Protein AF-A0A5K3G5M0-F1 (afdb_monomer_lite)

Radius of gyration: 18.38 Å; chains: 1; bounding box: 32×23×60 Å

InterPro domains:
  IPR004299 Membrane bound O-acyl transferase, MBOAT [PF03062] (5-62)
  IPR049941 Lysophospholipid acyltransferase 7/Porcupine-like [PTHR13906] (2-66)

Foldseek 3Di:
DCPDPVVVVCPPCVVLVVCLCVPQQVPDDVVCSVVRSVVVVDVVVDPPVCVVVVVVVVVVCVVVVD

Sequence (66 aa):
LGTNTKVILDNWNIGTTRWLRECVYDRTPKRFSVLAVFFVSAFWHGFYPVYYLCFFSAAFLTLTGR

Structure (mmCIF, N/CA/C/O backbone):
data_AF-A0A5K3G5M0-F1
#
_entry.id   AF-A0A5K3G5M0-F1
#
loop_
_atom_site.group_PDB
_atom_site.id
_atom_site.type_symbol
_atom_site.label_atom_id
_atom_site.label_alt_id
_atom_site.label_comp_id
_atom_site.label_asym_id
_atom_site.label_entity_id
_atom_site.label_seq_id
_atom_site.pdbx_PDB_ins_code
_atom_site.Cartn_x
_atom_site.Cartn_y
_atom_site.Cartn_z
_atom_site.occupancy
_atom_site.B_iso_or_equiv
_atom_site.auth_seq_id
_atom_site.auth_comp_id
_atom_site.auth_asym_id
_atom_site.auth_atom_id
_atom_site.pdbx_PDB_model_num
ATOM 1 N N . LEU A 1 1 ? 16.232 10.708 20.952 1.00 47.41 1 LEU A N 1
ATOM 2 C CA . LEU A 1 1 ? 15.913 9.457 21.675 1.00 47.41 1 LEU A CA 1
ATOM 3 C C . LEU A 1 1 ? 14.647 8.845 21.082 1.00 47.41 1 LEU A C 1
ATOM 5 O O . LEU A 1 1 ? 13.556 9.261 21.439 1.00 47.41 1 LEU A O 1
ATOM 9 N N . GLY A 1 2 ? 14.792 7.920 20.131 1.00 54.03 2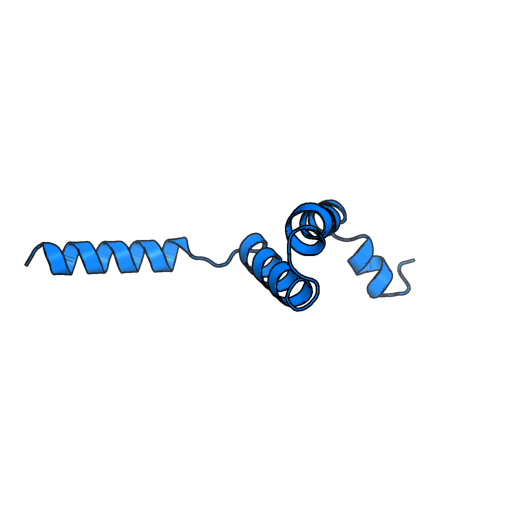 GLY A N 1
ATOM 10 C CA . GLY A 1 2 ? 13.691 7.104 19.612 1.00 54.03 2 GLY A CA 1
ATOM 11 C C . GLY A 1 2 ? 13.840 5.690 20.157 1.00 54.03 2 GLY A C 1
ATOM 12 O O . GLY A 1 2 ? 14.551 4.881 19.577 1.00 54.03 2 GLY A O 1
ATOM 13 N N . THR A 1 3 ? 13.249 5.417 21.316 1.00 64.19 3 THR A N 1
ATOM 14 C CA . THR A 1 3 ? 13.405 4.152 22.058 1.00 64.19 3 THR A CA 1
ATOM 15 C C . THR A 1 3 ? 12.391 3.075 21.660 1.00 64.19 3 THR A C 1
ATOM 17 O O . THR A 1 3 ? 12.378 2.000 22.252 1.00 64.19 3 THR A O 1
ATOM 20 N N . ASN A 1 4 ? 11.540 3.322 20.658 1.00 70.81 4 ASN A N 1
ATOM 21 C CA . ASN A 1 4 ? 10.526 2.367 20.218 1.00 70.81 4 ASN A CA 1
ATOM 22 C C . ASN A 1 4 ? 10.319 2.451 18.699 1.00 70.81 4 ASN A C 1
ATOM 24 O O . ASN A 1 4 ? 9.990 3.512 18.167 1.00 70.81 4 ASN A O 1
ATOM 28 N N . THR A 1 5 ? 10.484 1.325 18.004 1.00 66.50 5 THR A N 1
ATOM 29 C CA . THR A 1 5 ? 10.312 1.220 16.546 1.00 66.50 5 THR A CA 1
ATOM 30 C C . THR A 1 5 ? 8.911 1.621 16.095 1.00 66.50 5 THR A C 1
ATOM 32 O O . THR A 1 5 ? 8.775 2.221 15.034 1.00 66.50 5 THR A O 1
ATOM 35 N N . LYS A 1 6 ? 7.882 1.392 16.924 1.00 62.78 6 LYS A N 1
ATOM 36 C CA . LYS A 1 6 ? 6.512 1.846 16.637 1.00 62.78 6 LYS A CA 1
ATOM 37 C C . LYS A 1 6 ? 6.405 3.367 16.570 1.00 62.78 6 LYS A C 1
ATOM 39 O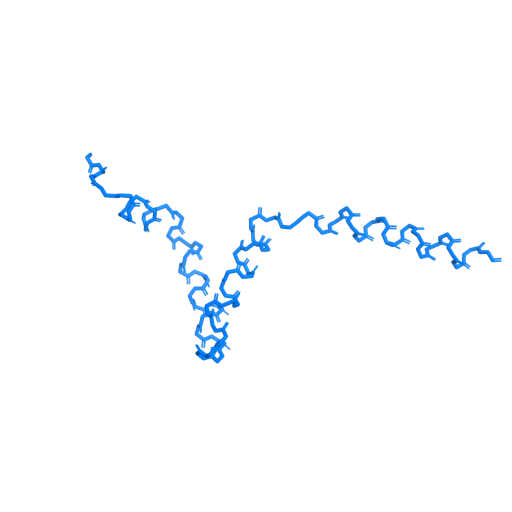 O . LYS A 1 6 ? 5.794 3.886 15.656 1.00 62.78 6 LYS A O 1
ATOM 44 N N . VAL A 1 7 ? 7.060 4.081 17.485 1.00 68.69 7 VAL A N 1
ATOM 45 C CA . VAL A 1 7 ? 7.014 5.554 17.538 1.00 68.69 7 VAL A CA 1
ATOM 46 C C . VAL A 1 7 ? 7.788 6.179 16.377 1.00 68.69 7 VAL A C 1
ATOM 48 O O . VAL A 1 7 ? 7.412 7.236 15.875 1.00 68.69 7 VAL A O 1
ATOM 51 N N . ILE A 1 8 ? 8.868 5.529 15.937 1.00 68.38 8 ILE A N 1
ATOM 52 C CA . ILE A 1 8 ? 9.628 5.965 14.761 1.00 68.38 8 ILE A CA 1
ATOM 53 C C . ILE A 1 8 ? 8.796 5.759 13.491 1.00 68.38 8 ILE A C 1
ATOM 55 O O . ILE A 1 8 ? 8.726 6.667 12.673 1.00 68.38 8 ILE A O 1
ATOM 59 N N . LEU A 1 9 ? 8.133 4.607 13.350 1.00 63.03 9 LEU A N 1
ATOM 60 C CA . LEU A 1 9 ? 7.264 4.313 12.207 1.00 63.03 9 LEU A CA 1
ATOM 61 C C . LEU A 1 9 ? 6.001 5.183 12.189 1.00 63.03 9 LEU A C 1
ATOM 63 O O . LEU A 1 9 ? 5.622 5.649 11.125 1.00 63.03 9 LEU A O 1
ATOM 67 N N . ASP A 1 10 ? 5.400 5.467 13.346 1.00 63.69 10 ASP A N 1
ATOM 68 C CA . ASP A 1 10 ? 4.233 6.353 13.444 1.00 63.69 10 ASP A CA 1
ATOM 69 C C . ASP A 1 10 ? 4.577 7.809 13.089 1.00 63.69 10 ASP A C 1
ATOM 71 O O . ASP A 1 10 ? 3.736 8.528 12.551 1.00 63.69 10 ASP A O 1
ATOM 75 N N . ASN A 1 11 ? 5.814 8.251 13.350 1.00 66.81 11 ASN A N 1
ATOM 76 C CA . ASN A 1 11 ? 6.296 9.574 12.935 1.00 66.81 11 ASN A CA 1
ATOM 77 C C . ASN A 1 11 ? 6.878 9.596 11.514 1.00 66.81 11 ASN A C 1
ATOM 79 O O . ASN A 1 11 ? 7.063 10.668 10.933 1.00 66.81 11 ASN A O 1
ATOM 83 N N . TRP A 1 12 ? 7.167 8.433 10.936 1.00 60.47 12 TRP A N 1
ATOM 84 C CA . TRP A 1 12 ? 7.626 8.312 9.563 1.00 60.47 12 TRP A CA 1
ATOM 85 C C . TRP A 1 12 ? 6.416 8.304 8.628 1.00 60.47 12 TRP A C 1
ATOM 87 O O . TRP A 1 12 ? 5.597 7.393 8.640 1.00 60.47 12 TRP A O 1
ATOM 97 N N . ASN A 1 13 ? 6.314 9.3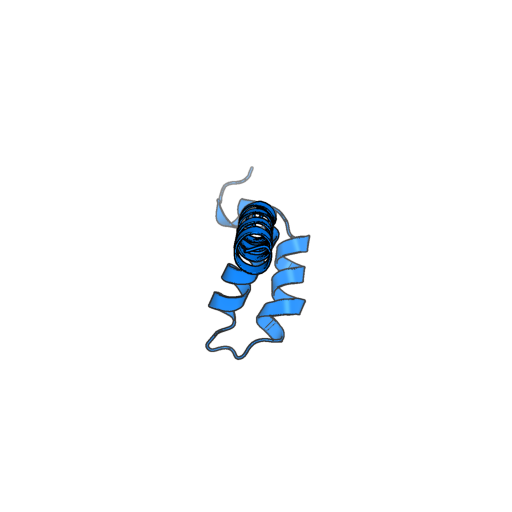27 7.780 1.00 67.69 13 ASN A N 1
ATOM 98 C CA . ASN A 1 13 ? 5.271 9.436 6.759 1.00 67.69 13 ASN A CA 1
ATOM 99 C C . ASN A 1 13 ? 3.825 9.600 7.291 1.00 67.69 13 ASN A C 1
ATOM 101 O O . ASN A 1 13 ? 2.865 9.024 6.774 1.00 67.69 13 ASN A O 1
ATOM 105 N N . ILE A 1 14 ? 3.668 10.457 8.306 1.00 74.69 14 ILE A N 1
ATOM 106 C CA . ILE A 1 14 ? 2.386 10.820 8.945 1.00 74.69 14 ILE A CA 1
ATOM 107 C C . ILE A 1 14 ? 1.312 11.221 7.914 1.00 74.69 14 ILE A C 1
ATOM 109 O O . ILE A 1 14 ? 0.141 10.865 8.058 1.00 74.69 14 ILE A O 1
ATOM 113 N N . GLY A 1 15 ? 1.708 11.940 6.857 1.00 76.75 15 GLY A N 1
ATOM 114 C CA . GLY A 1 15 ? 0.809 12.367 5.781 1.00 76.75 15 GLY A CA 1
ATOM 115 C C . GLY A 1 15 ? 0.202 11.192 5.014 1.00 76.75 15 GLY A C 1
ATOM 116 O O . GLY A 1 15 ? -1.018 11.133 4.858 1.00 76.75 15 GLY A O 1
ATOM 117 N N . THR A 1 16 ? 1.020 10.221 4.599 1.00 74.25 16 THR A N 1
ATOM 118 C CA . THR A 1 16 ? 0.537 9.031 3.884 1.00 74.25 16 THR A CA 1
ATOM 119 C C . THR A 1 16 ? -0.300 8.132 4.786 1.00 74.25 16 THR A C 1
ATOM 121 O O . THR A 1 16 ? -1.329 7.626 4.340 1.00 74.25 16 THR A O 1
ATOM 124 N N . THR A 1 17 ? 0.056 7.984 6.065 1.00 77.75 17 THR A N 1
ATOM 125 C CA . THR A 1 17 ? -0.757 7.224 7.031 1.00 77.75 17 THR A CA 1
ATOM 126 C C . THR A 1 17 ? -2.142 7.847 7.220 1.00 77.75 17 THR A C 1
ATOM 128 O O . THR A 1 17 ? -3.151 7.136 7.214 1.00 77.75 17 THR A O 1
ATOM 131 N N . ARG A 1 18 ? -2.221 9.180 7.329 1.00 81.06 18 ARG A N 1
ATOM 132 C CA . ARG A 1 18 ? -3.499 9.902 7.397 1.00 81.06 18 ARG A CA 1
ATOM 133 C C . ARG A 1 18 ? -4.304 9.752 6.105 1.00 81.06 18 ARG A C 1
ATOM 135 O O . ARG A 1 18 ? -5.494 9.456 6.164 1.00 81.06 18 ARG A O 1
ATOM 142 N N . TRP A 1 19 ? -3.651 9.887 4.954 1.00 81.00 19 TRP A N 1
ATOM 143 C CA . TRP A 1 19 ? -4.280 9.710 3.646 1.00 81.00 19 TRP A CA 1
ATOM 144 C C . TRP A 1 19 ? -4.849 8.294 3.458 1.00 81.00 19 TRP A C 1
ATOM 146 O O . TRP A 1 19 ? -6.012 8.154 3.086 1.00 81.00 19 TRP A O 1
ATOM 156 N N . LEU A 1 20 ? -4.094 7.243 3.797 1.00 79.62 20 LEU A N 1
ATOM 157 C CA . LEU A 1 20 ? -4.558 5.848 3.758 1.00 79.62 20 LEU A CA 1
ATOM 158 C C . LEU A 1 20 ? -5.767 5.621 4.676 1.00 79.62 20 LEU A C 1
ATOM 160 O O . LEU A 1 20 ? -6.698 4.897 4.317 1.00 79.62 20 LEU A O 1
ATOM 164 N N . ARG A 1 21 ? -5.782 6.261 5.849 1.00 78.94 21 ARG A N 1
ATOM 165 C CA . ARG A 1 21 ? -6.896 6.165 6.796 1.00 78.94 21 ARG A CA 1
ATOM 166 C C . ARG A 1 21 ? -8.172 6.813 6.249 1.00 78.94 21 ARG A C 1
ATOM 168 O O . ARG A 1 21 ? -9.198 6.146 6.157 1.00 78.94 21 ARG A O 1
ATOM 175 N N . GLU A 1 22 ? -8.092 8.071 5.828 1.00 83.12 22 GLU A N 1
ATOM 176 C CA . GLU A 1 22 ? -9.260 8.838 5.372 1.00 83.12 22 GLU A CA 1
ATOM 177 C C . GLU A 1 22 ? -9.774 8.368 3.998 1.00 83.12 22 GLU A C 1
ATOM 179 O O . GLU A 1 22 ? -10.980 8.322 3.752 1.00 83.12 22 GLU A O 1
ATOM 184 N N . CYS A 1 23 ? -8.873 8.009 3.077 1.00 77.75 23 CYS A N 1
ATOM 185 C CA . CYS A 1 23 ? -9.252 7.668 1.704 1.00 77.75 23 CYS A CA 1
ATOM 186 C C . CYS A 1 23 ? -9.585 6.186 1.506 1.00 77.75 23 CYS A C 1
ATOM 188 O O . CYS A 1 23 ? -10.406 5.879 0.642 1.00 77.75 23 CYS A O 1
ATOM 190 N N . VAL A 1 24 ? -8.971 5.276 2.272 1.00 79.19 24 VAL A N 1
ATOM 191 C CA . VAL A 1 24 ? -9.094 3.823 2.050 1.00 79.19 24 VAL A CA 1
ATOM 192 C C . VAL A 1 24 ? -9.760 3.131 3.229 1.00 79.19 24 VAL A C 1
ATOM 194 O O . VAL A 1 24 ? -10.744 2.418 3.033 1.00 79.19 24 VAL A O 1
ATOM 197 N N . TYR A 1 25 ? -9.265 3.344 4.450 1.00 78.38 25 TYR A N 1
ATOM 198 C CA . TYR A 1 25 ? -9.777 2.643 5.628 1.00 78.38 25 TYR A CA 1
ATOM 199 C C . TYR A 1 25 ? -11.236 3.005 5.932 1.00 78.38 25 TYR A C 1
ATOM 201 O O . TYR A 1 25 ? -12.056 2.104 6.099 1.00 78.38 25 TYR A O 1
ATOM 209 N N . ASP A 1 26 ? -11.575 4.296 5.930 1.00 81.31 26 ASP A N 1
ATOM 210 C CA . ASP A 1 26 ? -12.936 4.766 6.236 1.00 81.31 26 ASP A CA 1
ATOM 211 C C . ASP A 1 26 ? -13.935 4.513 5.095 1.00 81.31 26 ASP A C 1
ATOM 213 O O . ASP A 1 26 ? -15.143 4.445 5.324 1.00 81.31 26 ASP A O 1
ATOM 217 N N . ARG A 1 27 ? -13.446 4.330 3.862 1.00 78.44 27 ARG A N 1
ATOM 218 C CA . ARG A 1 27 ? -14.285 4.085 2.675 1.00 78.44 27 ARG A CA 1
ATOM 219 C C . ARG A 1 27 ? -14.500 2.610 2.347 1.00 78.44 27 ARG A C 1
ATOM 221 O O . ARG A 1 27 ? -15.310 2.297 1.479 1.00 78.44 27 ARG A O 1
ATOM 228 N N . THR A 1 28 ? -13.800 1.705 3.030 1.00 77.56 28 THR A N 1
ATOM 229 C CA . THR A 1 28 ? -13.872 0.262 2.771 1.00 77.56 28 THR A CA 1
ATOM 230 C C . THR A 1 28 ? -14.623 -0.446 3.904 1.00 77.56 28 THR A C 1
ATOM 232 O O . THR A 1 28 ? -14.417 -0.117 5.074 1.00 77.56 28 THR A O 1
ATOM 235 N N . PRO A 1 29 ? -15.463 -1.461 3.619 1.00 75.00 29 PRO A N 1
ATOM 236 C CA . PRO A 1 29 ? -16.090 -2.268 4.663 1.00 75.00 29 PRO A CA 1
ATOM 237 C C . PRO A 1 29 ? -15.037 -2.823 5.630 1.00 75.00 29 PRO A C 1
ATOM 239 O O . PRO A 1 29 ? -14.027 -3.371 5.188 1.00 75.00 29 PRO A O 1
ATOM 242 N N . LYS A 1 30 ? -15.285 -2.751 6.947 1.00 74.75 30 LYS A N 1
ATOM 243 C CA . LYS A 1 30 ? -14.310 -3.122 8.001 1.00 74.75 30 LYS A CA 1
ATOM 244 C C . LYS A 1 30 ? -13.697 -4.524 7.866 1.00 74.75 30 LYS A C 1
ATOM 246 O O . LYS A 1 30 ? -12.646 -4.787 8.431 1.00 74.75 30 LYS A O 1
ATOM 251 N N . ARG A 1 31 ? -14.345 -5.425 7.120 1.00 73.62 31 ARG A N 1
ATOM 252 C CA . ARG A 1 31 ? -13.836 -6.772 6.815 1.00 73.62 31 ARG A CA 1
ATOM 253 C C . ARG A 1 31 ? -12.646 -6.770 5.843 1.00 73.62 31 ARG A C 1
ATOM 255 O O . ARG A 1 31 ? -11.836 -7.683 5.900 1.00 73.62 31 ARG A O 1
ATOM 262 N N . PHE A 1 32 ? -12.530 -5.756 4.984 1.00 73.25 32 PHE A N 1
ATOM 263 C CA . PHE A 1 32 ? -11.489 -5.640 3.952 1.00 73.25 32 PHE A CA 1
ATOM 264 C C . PHE A 1 32 ? -10.637 -4.373 4.080 1.00 73.25 32 PHE A C 1
ATOM 266 O O . PHE A 1 32 ? -9.691 -4.201 3.319 1.00 73.25 32 PHE A O 1
ATOM 273 N N . SER A 1 33 ? -10.937 -3.493 5.038 1.00 72.12 33 SER A N 1
ATOM 274 C CA . SER A 1 33 ? -10.258 -2.202 5.200 1.00 72.12 33 SER A CA 1
ATOM 275 C C . SER A 1 33 ? -8.748 -2.340 5.405 1.00 72.12 33 SER A C 1
ATOM 277 O O . SER A 1 33 ? -7.981 -1.576 4.830 1.00 72.12 33 SER A O 1
ATOM 279 N N . VAL A 1 34 ? -8.307 -3.355 6.151 1.00 77.12 34 VAL A N 1
ATOM 280 C CA . VAL A 1 34 ? -6.879 -3.637 6.365 1.00 77.12 34 VAL A CA 1
ATOM 281 C C . VAL A 1 34 ? -6.201 -4.072 5.063 1.00 77.12 34 VAL A C 1
ATOM 283 O O . VAL A 1 34 ? -5.175 -3.510 4.692 1.00 77.12 34 VAL A O 1
ATOM 286 N N . LEU A 1 35 ? -6.796 -5.019 4.331 1.00 74.38 35 LEU A N 1
ATOM 287 C CA . LEU A 1 35 ? -6.273 -5.481 3.040 1.00 74.38 35 LEU A CA 1
ATOM 288 C C . LEU A 1 35 ? -6.221 -4.351 2.008 1.00 74.38 35 LEU A C 1
ATOM 290 O O . LEU A 1 35 ? -5.225 -4.217 1.305 1.00 74.38 35 LEU A O 1
ATOM 294 N N . ALA A 1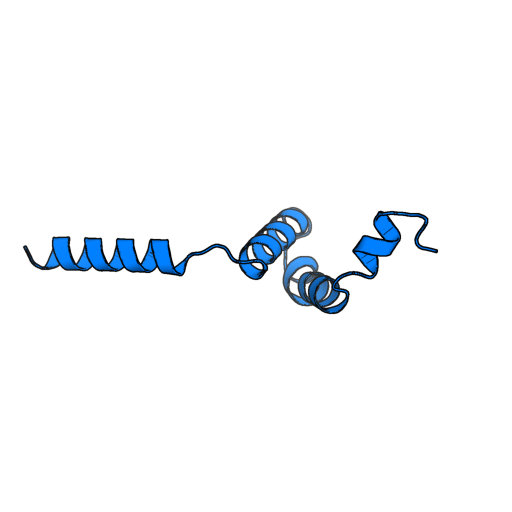 36 ? -7.255 -3.512 1.949 1.00 75.12 36 ALA A N 1
ATOM 295 C CA . ALA A 1 36 ? -7.310 -2.373 1.041 1.00 75.12 36 ALA A CA 1
ATOM 296 C C . ALA A 1 36 ? -6.231 -1.329 1.365 1.00 75.12 36 ALA A C 1
ATOM 298 O O . ALA A 1 36 ? -5.559 -0.849 0.456 1.00 75.12 36 ALA A O 1
ATOM 299 N N . VAL A 1 37 ? -6.009 -1.019 2.647 1.00 81.56 37 VAL A N 1
ATOM 300 C CA . VAL A 1 37 ? -4.927 -0.117 3.079 1.00 81.56 37 VAL A CA 1
ATOM 301 C C . VAL A 1 37 ? -3.559 -0.681 2.698 1.00 81.56 37 VAL A C 1
ATOM 303 O O . VAL A 1 37 ? -2.744 0.048 2.139 1.00 81.56 37 VAL A O 1
ATOM 306 N N . PHE A 1 38 ? -3.306 -1.974 2.929 1.00 76.81 38 PHE A N 1
ATOM 307 C CA . PHE A 1 38 ? -2.045 -2.603 2.521 1.00 76.81 38 PHE A CA 1
ATOM 308 C C . PHE A 1 38 ? -1.865 -2.632 0.999 1.00 76.81 38 PHE A C 1
ATOM 310 O O . PHE A 1 38 ? -0.767 -2.373 0.513 1.00 76.81 38 PHE A O 1
ATOM 317 N N . PHE A 1 39 ? -2.933 -2.880 0.242 1.00 75.44 39 PHE A N 1
ATOM 318 C CA . PHE A 1 39 ? -2.908 -2.861 -1.218 1.00 75.44 39 PHE A CA 1
ATOM 319 C C . PHE A 1 39 ? -2.613 -1.459 -1.759 1.00 75.44 39 PHE A C 1
ATOM 321 O O . PHE A 1 39 ? -1.691 -1.286 -2.549 1.00 75.44 39 PHE A O 1
ATOM 328 N N . VAL A 1 40 ? -3.328 -0.435 -1.288 1.00 77.25 40 VAL A N 1
ATOM 329 C CA . VAL A 1 40 ? -3.093 0.957 -1.704 1.00 77.25 40 VAL A CA 1
ATOM 330 C C . VAL A 1 40 ? -1.715 1.445 -1.259 1.00 77.25 40 VAL A C 1
ATOM 332 O O . VAL A 1 40 ? -1.062 2.160 -2.011 1.00 77.25 40 VAL A O 1
ATOM 335 N N . SER A 1 41 ? -1.232 1.015 -0.092 1.00 75.19 41 SER A N 1
ATOM 336 C CA . SER A 1 41 ? 0.136 1.294 0.358 1.00 75.19 41 SER A CA 1
ATOM 337 C C . SER A 1 41 ? 1.183 0.665 -0.573 1.00 75.19 41 SER A C 1
ATOM 339 O O . SER A 1 41 ? 2.129 1.341 -0.976 1.00 75.19 41 SER A O 1
ATOM 341 N N . ALA A 1 42 ? 0.980 -0.585 -1.008 1.00 70.31 42 ALA A N 1
ATOM 342 C CA . ALA A 1 42 ? 1.845 -1.251 -1.987 1.00 70.31 42 ALA A CA 1
ATOM 343 C C . ALA A 1 42 ? 1.807 -0.572 -3.370 1.00 70.31 42 ALA A C 1
ATOM 345 O O . ALA A 1 42 ? 2.843 -0.429 -4.016 1.00 70.31 42 ALA A O 1
ATOM 346 N N . PHE A 1 43 ? 0.635 -0.102 -3.807 1.00 72.12 43 PHE A N 1
ATOM 347 C CA . PHE A 1 43 ? 0.500 0.700 -5.027 1.00 72.12 43 PHE A CA 1
ATOM 348 C C . PHE A 1 43 ? 1.206 2.056 -4.908 1.00 72.12 43 PHE A C 1
ATOM 350 O O . PHE A 1 43 ? 1.906 2.455 -5.836 1.00 72.12 43 PHE A O 1
ATOM 357 N N . TRP A 1 44 ? 1.061 2.743 -3.770 1.00 74.75 44 TRP A N 1
ATOM 358 C CA . TRP A 1 44 ? 1.674 4.047 -3.501 1.00 74.75 44 TRP A CA 1
ATOM 359 C C . TRP A 1 44 ? 3.204 3.979 -3.451 1.00 74.75 44 TRP A C 1
ATOM 361 O O . TRP A 1 44 ? 3.874 4.857 -3.987 1.00 74.75 44 TRP A O 1
ATOM 371 N N . HIS A 1 45 ? 3.764 2.914 -2.872 1.00 70.12 45 HIS A N 1
ATOM 372 C CA . HIS A 1 45 ? 5.210 2.678 -2.843 1.00 70.12 45 HIS A CA 1
ATOM 373 C C . HIS A 1 45 ? 5.813 2.288 -4.204 1.00 70.12 45 HIS A C 1
ATOM 375 O O . HIS A 1 45 ? 7.035 2.199 -4.319 1.00 70.12 45 HIS A O 1
ATOM 381 N N . GLY A 1 46 ? 4.984 2.094 -5.233 1.00 57.66 46 GLY A N 1
ATOM 382 C CA . GLY A 1 46 ? 5.426 1.689 -6.558 1.00 57.66 46 GLY A CA 1
ATOM 383 C C . GLY A 1 46 ? 5.339 0.180 -6.735 1.00 57.66 46 GLY A C 1
ATOM 384 O O . GLY A 1 46 ? 6.327 -0.546 -6.682 1.00 57.66 46 GLY A O 1
ATOM 385 N N . PHE A 1 47 ? 4.146 -0.292 -7.080 1.00 58.62 47 PHE A N 1
ATOM 386 C CA . PHE A 1 47 ? 4.069 -1.351 -8.080 1.00 58.62 47 PHE A CA 1
ATOM 387 C C . PHE A 1 47 ? 4.666 -0.741 -9.353 1.00 58.62 47 PHE A C 1
ATOM 389 O O . PHE A 1 47 ? 4.393 0.421 -9.596 1.00 58.62 47 PHE A O 1
ATOM 396 N N . TYR A 1 48 ? 5.512 -1.424 -10.119 1.00 63.12 48 TYR A N 1
ATOM 397 C CA . TYR A 1 48 ? 6.101 -0.895 -11.359 1.00 63.12 48 TYR A CA 1
ATOM 398 C C . TYR A 1 48 ? 5.170 -1.234 -12.546 1.00 63.12 48 TYR A C 1
ATOM 400 O O . TYR A 1 48 ? 5.537 -2.027 -13.415 1.00 63.12 48 TYR A O 1
ATOM 408 N N . PRO A 1 49 ? 3.918 -0.730 -12.602 1.00 57.66 49 PRO A N 1
ATOM 409 C CA . PRO A 1 49 ? 2.855 -1.315 -13.410 1.00 57.66 49 PRO A CA 1
ATOM 410 C C . PRO A 1 49 ? 3.059 -0.920 -14.878 1.00 57.66 49 PRO A C 1
ATOM 412 O O . PRO A 1 49 ? 2.586 -1.603 -15.772 1.00 57.66 49 PRO A O 1
ATOM 415 N N . VAL A 1 50 ? 3.811 0.163 -15.110 1.00 58.34 50 VAL A N 1
ATOM 416 C CA . VAL A 1 50 ? 4.219 0.721 -16.390 1.00 58.34 50 VAL A CA 1
ATOM 417 C C . VAL A 1 50 ? 5.009 -0.303 -17.180 1.00 58.34 50 VAL A C 1
ATOM 419 O O . VAL A 1 50 ? 4.739 -0.446 -18.362 1.00 58.34 50 VAL A O 1
ATOM 422 N N . TYR A 1 51 ? 5.911 -1.068 -16.557 1.00 62.72 51 TYR A N 1
ATOM 423 C CA . TYR A 1 51 ? 6.634 -2.104 -17.292 1.00 62.72 51 TYR A CA 1
ATOM 424 C C . TYR A 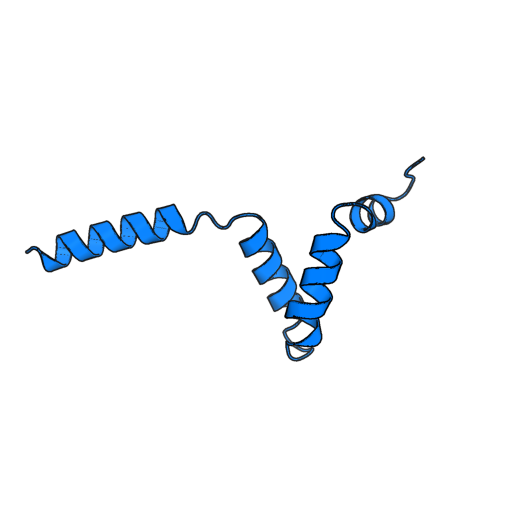1 51 ? 5.663 -3.191 -17.761 1.00 62.72 51 TYR A C 1
ATOM 426 O O . TYR A 1 51 ? 5.610 -3.487 -18.950 1.00 62.72 51 TYR A O 1
ATOM 434 N N . TYR A 1 52 ? 4.809 -3.702 -16.871 1.00 63.72 52 TYR A N 1
ATOM 435 C CA . TYR A 1 52 ? 3.826 -4.730 -17.223 1.00 63.72 52 TYR A CA 1
ATOM 436 C C . TYR A 1 52 ? 2.804 -4.255 -18.268 1.00 63.72 52 TYR A C 1
ATOM 438 O O . TYR A 1 52 ? 2.543 -4.975 -19.226 1.00 63.72 52 TYR A O 1
ATOM 446 N N . LEU A 1 53 ? 2.273 -3.036 -18.145 1.00 68.38 53 LEU A N 1
ATOM 447 C CA . LEU A 1 53 ? 1.338 -2.450 -19.110 1.00 68.38 53 LEU A CA 1
ATOM 448 C C . LEU A 1 53 ? 2.003 -2.150 -20.455 1.00 68.38 53 LEU A C 1
ATOM 450 O O . LEU A 1 53 ? 1.364 -2.330 -21.487 1.00 68.38 53 LEU A O 1
ATOM 454 N N . CYS A 1 54 ? 3.268 -1.723 -20.468 1.00 72.38 54 CYS A N 1
ATOM 455 C CA . CYS A 1 54 ? 3.996 -1.431 -21.702 1.00 72.38 54 CYS A CA 1
ATOM 456 C C . CYS A 1 54 ? 4.314 -2.723 -22.466 1.00 72.38 54 CYS A C 1
ATOM 458 O O . CYS A 1 54 ? 4.029 -2.811 -23.658 1.00 72.38 54 CYS A O 1
ATOM 460 N N . PHE A 1 55 ? 4.784 -3.769 -21.775 1.00 73.62 55 PHE A N 1
ATOM 461 C CA . PHE A 1 55 ? 4.984 -5.089 -22.383 1.00 73.62 55 PHE A CA 1
ATOM 462 C C . PHE A 1 55 ? 3.666 -5.738 -22.820 1.00 73.62 55 PHE A C 1
ATOM 464 O O . PHE A 1 55 ? 3.608 -6.319 -23.900 1.00 73.62 55 PHE A O 1
ATOM 471 N N . PHE A 1 56 ? 2.595 -5.602 -22.034 1.00 78.94 56 PHE A N 1
ATOM 472 C CA . PHE A 1 56 ? 1.274 -6.107 -22.408 1.00 78.94 56 PHE A CA 1
ATOM 473 C C . PHE A 1 56 ? 0.704 -5.370 -23.627 1.00 78.94 56 PHE A C 1
ATOM 475 O O . PHE A 1 56 ? 0.227 -6.010 -24.560 1.00 78.94 56 PHE A O 1
ATOM 482 N N . SER A 1 57 ? 0.816 -4.040 -23.673 1.00 74.62 57 SER A N 1
ATOM 483 C CA . SER A 1 57 ? 0.387 -3.237 -24.826 1.00 74.62 57 SER A CA 1
ATOM 484 C C . SER A 1 57 ? 1.217 -3.558 -26.070 1.00 74.62 57 SER A C 1
ATOM 486 O O . SER A 1 57 ? 0.659 -3.730 -27.151 1.00 74.62 57 SER A O 1
ATOM 488 N N . ALA A 1 58 ? 2.537 -3.715 -25.927 1.00 78.81 58 ALA A N 1
ATOM 489 C CA . ALA A 1 58 ? 3.417 -4.124 -27.019 1.00 78.81 58 ALA A CA 1
ATOM 490 C C . ALA A 1 58 ? 3.072 -5.529 -27.545 1.00 78.81 58 ALA A C 1
ATOM 492 O O . ALA A 1 58 ? 3.013 -5.741 -28.759 1.00 78.81 58 ALA A O 1
ATOM 493 N N . ALA A 1 59 ? 2.782 -6.479 -26.651 1.00 79.12 59 ALA A N 1
ATOM 494 C CA . ALA A 1 59 ? 2.322 -7.813 -27.024 1.00 79.12 59 ALA A CA 1
ATOM 495 C C . ALA A 1 59 ? 0.966 -7.762 -27.748 1.00 79.12 59 ALA A C 1
ATOM 497 O O . ALA A 1 59 ? 0.798 -8.407 -28.780 1.00 79.12 59 ALA A O 1
ATOM 498 N N . PHE A 1 60 ? 0.024 -6.949 -27.267 1.00 82.69 60 PHE A N 1
ATOM 499 C CA . PHE A 1 60 ? -1.296 -6.789 -27.878 1.00 82.69 60 PHE A CA 1
ATOM 500 C C . PHE A 1 60 ? -1.226 -6.171 -29.284 1.00 82.69 60 PHE A C 1
ATOM 502 O O . PHE A 1 60 ? -1.874 -6.663 -30.208 1.00 82.69 60 PHE A O 1
ATOM 509 N N . LEU A 1 61 ? -0.389 -5.145 -29.474 1.00 82.00 61 LEU A N 1
ATOM 510 C CA . LEU A 1 61 ? -0.122 -4.548 -30.787 1.00 82.00 61 LEU A CA 1
ATOM 511 C C . LEU A 1 61 ? 0.514 -5.558 -31.751 1.00 82.00 61 LEU A C 1
ATOM 513 O O . LEU A 1 61 ? 0.113 -5.638 -32.909 1.00 82.00 61 LEU A O 1
ATOM 517 N N . THR A 1 62 ? 1.455 -6.369 -31.266 1.00 78.56 62 THR A N 1
ATOM 518 C CA . THR A 1 62 ? 2.111 -7.412 -32.074 1.00 78.56 62 THR A CA 1
ATOM 519 C C . THR A 1 62 ? 1.137 -8.519 -32.483 1.00 78.56 62 THR A C 1
ATOM 521 O O . THR A 1 62 ? 1.217 -9.027 -33.598 1.00 78.56 62 THR A O 1
ATOM 524 N N . LEU A 1 63 ? 0.205 -8.894 -31.602 1.00 76.50 63 LEU A N 1
ATOM 525 C CA . LEU A 1 63 ? -0.826 -9.894 -31.892 1.00 76.50 63 LEU A CA 1
ATOM 526 C C . LEU A 1 63 ? -1.908 -9.368 -32.844 1.00 76.50 63 LEU A C 1
ATOM 528 O O . LEU A 1 63 ? -2.392 -10.131 -33.669 1.00 76.50 63 LEU A O 1
ATOM 532 N N . THR A 1 64 ? -2.270 -8.087 -32.743 1.00 75.56 64 THR A N 1
ATOM 533 C CA . THR A 1 64 ? -3.301 -7.455 -33.592 1.00 75.56 64 THR A CA 1
ATOM 534 C C . THR A 1 64 ? -2.771 -7.087 -34.983 1.00 75.56 64 THR A C 1
ATOM 536 O O . THR A 1 64 ? -3.544 -6.973 -35.925 1.00 75.56 64 THR A O 1
ATOM 539 N N . GLY A 1 65 ? -1.457 -6.887 -35.124 1.00 70.94 65 GLY A N 1
ATOM 540 C CA . GLY A 1 65 ? -0.796 -6.573 -36.396 1.00 70.94 65 GLY A CA 1
ATO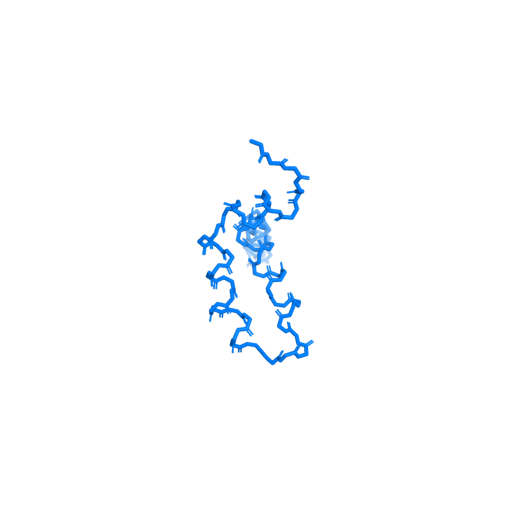M 541 C C . GLY A 1 65 ? -0.413 -7.784 -37.259 1.00 70.94 65 GLY A C 1
ATOM 542 O O . GLY A 1 65 ? 0.334 -7.607 -38.221 1.00 70.94 65 GLY A O 1
ATOM 543 N N . ARG A 1 66 ? -0.862 -8.995 -36.904 1.00 48.84 66 ARG A N 1
ATOM 544 C CA . ARG A 1 66 ? -0.743 -10.225 -37.707 1.00 48.84 66 ARG A CA 1
ATOM 545 C C . ARG A 1 66 ? -2.061 -10.527 -38.401 1.00 48.84 66 ARG A C 1
ATOM 547 O O . ARG A 1 66 ? -1.988 -11.074 -39.521 1.00 48.84 66 ARG A O 1
#

pLDDT: mean 71.76, std 8.21, range [47.41, 83.12]

Organism: Mesocestoides corti (NCBI:txid53468)

Secondary structure (DSSP, 8-state):
----HHHHHHHTTHHHHHHHIIIIITTS-TTTHHHHHHHHHHHHTT--HHHHHHHHHHHHHHHHT-